Protein AF-A0A7Z9BHK7-F1 (afdb_monomer_lite)

Radius of gyration: 29.18 Å; chains: 1; bounding box: 46×26×93 Å

pLDDT: mean 76.82, std 14.86, range [35.75, 97.19]

Secondary structure (DSSP, 8-state):
-----------SS-HHHHHHHTS-HHHHHHHTS--HHHHHHHHHHHHHHHHT--TTTSPPP----HHHHHHHHHHHHHHHHHHHHHHHHHHHHHHHHHHH--

Sequence (102 aa):
MTNPVSHRQLSGSNVLWQYVQSMEPETIAKLSQPEPEVAQIMENSLMQMLGGLPSEHFDVAITTNREDLGRLLASAMMNGYFLYNAKQRLEFEKSLSHASEA

Structure (mmCIF, N/CA/C/O backbone):
data_AF-A0A7Z9BHK7-F1
#
_entry.id   AF-A0A7Z9BHK7-F1
#
loop_
_atom_site.group_PDB
_atom_site.id
_atom_site.type_symbol
_atom_site.label_atom_id
_atom_site.label_alt_id
_atom_site.label_comp_id
_atom_site.label_asym_id
_atom_site.label_entity_id
_atom_site.label_seq_id
_atom_site.pdbx_PDB_ins_code
_atom_site.Cartn_x
_atom_site.Cartn_y
_atom_site.Cartn_z
_atom_site.occupancy
_atom_site.B_iso_or_equiv
_atom_site.auth_seq_id
_atom_site.auth_comp_id
_atom_site.auth_asym_id
_atom_site.auth_atom_id
_atom_site.pdbx_PDB_model_num
ATOM 1 N N . MET A 1 1 ? -15.094 3.595 -57.701 1.00 38.56 1 MET A N 1
ATOM 2 C CA . MET A 1 1 ? -15.412 2.210 -57.295 1.00 38.56 1 MET A CA 1
ATOM 3 C C . MET A 1 1 ? -15.190 2.119 -55.795 1.00 38.56 1 MET A C 1
ATOM 5 O O . MET A 1 1 ? -14.058 2.184 -55.344 1.00 38.56 1 MET A O 1
ATOM 9 N N . THR A 1 2 ? -16.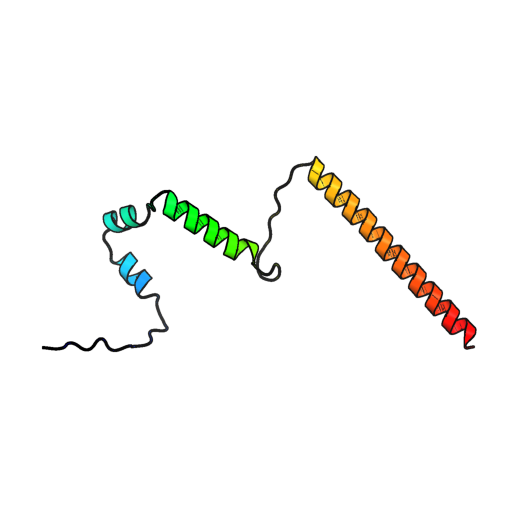279 2.146 -55.033 1.00 44.03 2 THR A N 1
ATOM 10 C CA . THR A 1 2 ? -16.319 2.116 -53.564 1.00 44.03 2 THR A CA 1
ATOM 11 C C . THR A 1 2 ? -16.009 0.713 -53.053 1.00 44.03 2 THR A C 1
ATOM 13 O O . THR A 1 2 ? -16.635 -0.236 -53.518 1.00 44.03 2 THR A O 1
ATOM 16 N N . ASN A 1 3 ? -15.099 0.579 -52.086 1.00 35.75 3 ASN A N 1
ATOM 17 C CA . ASN A 1 3 ? -14.904 -0.673 -51.355 1.00 35.75 3 ASN A CA 1
ATOM 18 C C . ASN A 1 3 ? -15.413 -0.493 -49.909 1.00 35.75 3 ASN A C 1
ATOM 20 O O . ASN A 1 3 ? -14.910 0.396 -49.217 1.00 35.75 3 ASN A O 1
ATOM 24 N N . PRO A 1 4 ? -16.425 -1.254 -49.451 1.00 49.38 4 PRO A N 1
ATOM 25 C CA . PRO A 1 4 ? -17.007 -1.083 -48.127 1.00 49.38 4 PRO A CA 1
ATOM 26 C C . PRO A 1 4 ? -16.185 -1.844 -47.083 1.00 49.38 4 PRO A C 1
ATOM 28 O O . PRO A 1 4 ? -16.099 -3.073 -47.112 1.00 49.38 4 PRO A O 1
ATOM 31 N N . VAL A 1 5 ? -15.605 -1.122 -46.122 1.00 53.81 5 VAL A N 1
ATOM 32 C CA . VAL A 1 5 ? -14.983 -1.747 -44.950 1.00 53.81 5 VAL A CA 1
ATOM 33 C C . VAL A 1 5 ? -16.105 -2.297 -44.071 1.00 53.81 5 VAL A C 1
ATOM 35 O O . VAL A 1 5 ? -16.766 -1.572 -43.332 1.00 53.81 5 VAL A O 1
ATOM 38 N N . SER A 1 6 ? -16.367 -3.595 -44.213 1.00 47.00 6 SER A N 1
ATOM 39 C CA . SER A 1 6 ? -17.281 -4.332 -43.348 1.00 47.00 6 SER A CA 1
ATOM 40 C C . SER A 1 6 ? -16.702 -4.395 -41.937 1.00 47.00 6 SER A C 1
ATOM 42 O O . SER A 1 6 ? -15.689 -5.055 -41.708 1.00 47.00 6 SER A O 1
ATOM 44 N N . HIS A 1 7 ? -17.380 -3.754 -40.986 1.00 49.84 7 HIS A N 1
ATOM 45 C CA . HIS A 1 7 ? -17.241 -4.052 -39.567 1.00 49.84 7 HIS A CA 1
ATOM 46 C C . HIS A 1 7 ? -17.533 -5.539 -39.349 1.00 49.84 7 HIS A C 1
ATOM 48 O O . HIS A 1 7 ? -18.685 -5.969 -39.413 1.00 49.84 7 HIS A O 1
ATOM 54 N N . ARG A 1 8 ? -16.494 -6.343 -39.105 1.00 50.81 8 ARG A N 1
ATOM 55 C CA . ARG A 1 8 ? -16.663 -7.713 -38.628 1.00 50.81 8 ARG A CA 1
ATOM 56 C C . ARG A 1 8 ? -15.907 -7.888 -37.320 1.00 50.81 8 ARG A C 1
ATOM 58 O O . ARG A 1 8 ? -14.684 -7.831 -37.267 1.00 50.81 8 ARG A O 1
ATOM 65 N N . GLN A 1 9 ? -16.703 -8.081 -36.280 1.00 51.16 9 GLN A N 1
ATOM 66 C CA . GLN A 1 9 ? -16.329 -8.566 -34.964 1.00 51.16 9 GLN A CA 1
ATOM 67 C C . GLN A 1 9 ? -15.445 -9.815 -35.109 1.00 51.16 9 GLN A C 1
ATOM 69 O O . GLN A 1 9 ? -15.902 -10.836 -35.619 1.00 51.16 9 GLN A O 1
ATOM 74 N N . LEU A 1 10 ? -14.179 -9.722 -34.697 1.00 46.88 10 LEU A N 1
ATOM 75 C CA . LEU A 1 10 ? -13.254 -10.853 -34.606 1.00 46.88 10 LEU A CA 1
ATOM 76 C C . LEU A 1 10 ? -12.835 -11.026 -33.147 1.00 46.88 10 LEU A C 1
ATOM 78 O O . LEU A 1 10 ? -11.778 -10.579 -32.711 1.00 46.88 10 LEU A O 1
ATOM 82 N N . SER A 1 11 ? -13.692 -11.703 -32.387 1.00 51.06 11 SER A N 1
ATOM 83 C CA . SER A 1 11 ? -13.235 -12.508 -31.259 1.00 51.06 11 SER A CA 1
ATOM 84 C C . SER A 1 11 ? -12.401 -13.663 -31.827 1.00 51.06 11 SER A C 1
ATOM 86 O O . SER A 1 11 ? -12.910 -14.423 -32.648 1.00 51.06 11 SER A O 1
ATOM 88 N N . GLY A 1 12 ? -11.135 -13.799 -31.416 1.00 56.03 12 GLY A N 1
ATOM 89 C CA . GLY A 1 12 ? -10.387 -15.052 -31.609 1.00 56.03 12 GLY A CA 1
ATOM 90 C C . GLY A 1 12 ? -8.869 -14.947 -31.742 1.00 56.03 12 GLY A C 1
ATOM 91 O O . GLY A 1 12 ? -8.161 -15.854 -31.325 1.00 56.03 12 GLY A O 1
ATOM 92 N N . SER A 1 13 ? -8.333 -13.847 -32.257 1.00 53.81 13 SER A N 1
ATOM 93 C CA . SER A 1 13 ? -6.885 -13.645 -32.330 1.00 53.81 13 SER A CA 1
ATOM 94 C C . SER A 1 13 ? -6.614 -12.169 -32.529 1.00 53.81 13 SER A C 1
ATOM 96 O O . SER A 1 13 ? -7.214 -11.558 -33.410 1.00 53.81 13 SER A O 1
ATOM 98 N N . ASN A 1 14 ? -5.751 -11.592 -31.698 1.00 74.88 14 ASN A N 1
ATOM 99 C CA . ASN A 1 14 ? -5.390 -10.184 -31.773 1.00 74.88 14 ASN A CA 1
ATOM 100 C C . ASN A 1 14 ? -4.824 -9.890 -33.182 1.00 74.88 14 ASN A C 1
ATOM 102 O O . ASN A 1 14 ? -3.691 -10.239 -33.494 1.00 74.88 14 ASN A O 1
ATOM 106 N N . VAL A 1 15 ? -5.652 -9.326 -34.066 1.00 80.88 15 VAL A N 1
ATOM 107 C CA . VAL A 1 15 ? -5.320 -9.080 -35.483 1.00 80.88 15 VAL A CA 1
ATOM 108 C C . VAL A 1 15 ? -4.124 -8.136 -35.598 1.00 80.88 15 VAL A C 1
ATOM 110 O O . VAL A 1 15 ? -3.301 -8.284 -36.496 1.00 80.88 15 VAL A O 1
ATOM 113 N N . LEU A 1 16 ? -3.980 -7.216 -34.638 1.00 75.19 16 LEU A N 1
ATOM 114 C CA . LEU A 1 16 ? -2.805 -6.356 -34.531 1.00 75.19 16 LEU A CA 1
ATOM 115 C C . LEU A 1 16 ? -1.557 -7.169 -34.189 1.00 75.19 16 LEU A C 1
ATOM 117 O O . LEU A 1 16 ? -0.511 -6.938 -34.778 1.00 75.19 16 LEU A O 1
ATOM 121 N N . TRP A 1 17 ? -1.663 -8.157 -33.302 1.00 76.81 17 TRP A N 1
ATOM 122 C CA . TRP A 1 17 ? -0.552 -9.052 -32.982 1.00 76.81 17 TRP A CA 1
ATOM 123 C C . TRP A 1 17 ? -0.102 -9.875 -34.195 1.00 76.81 17 TRP A C 1
ATOM 125 O O . TRP A 1 17 ? 1.091 -9.954 -34.465 1.00 76.81 17 TRP A O 1
ATOM 135 N N . GLN A 1 18 ? -1.039 -10.415 -34.978 1.00 80.75 18 GLN A N 1
ATOM 136 C CA . GLN A 1 18 ? -0.712 -11.115 -36.229 1.00 80.75 18 GLN A CA 1
ATOM 137 C C . GLN A 1 18 ? -0.066 -10.181 -37.257 1.00 80.75 18 GLN A C 1
ATOM 139 O O . GLN A 1 18 ? 0.892 -10.562 -37.925 1.00 80.75 18 GLN A O 1
ATOM 144 N N . TYR A 1 19 ? -0.555 -8.944 -37.354 1.00 81.50 19 TYR A N 1
ATOM 145 C CA . TYR A 1 19 ? 0.025 -7.927 -38.222 1.00 81.50 19 TYR A CA 1
ATOM 146 C C . TYR A 1 19 ? 1.457 -7.574 -37.800 1.00 81.50 19 TYR A C 1
ATOM 148 O O . TYR A 1 19 ? 2.354 -7.608 -38.636 1.00 81.50 19 TYR A O 1
ATOM 156 N N . VAL A 1 20 ? 1.700 -7.342 -36.506 1.00 79.81 20 VAL A N 1
ATOM 157 C CA . VAL A 1 20 ? 3.041 -7.086 -35.954 1.00 79.81 20 VAL A CA 1
ATOM 158 C C . VAL A 1 20 ? 3.977 -8.272 -36.200 1.00 79.81 20 VAL A C 1
ATOM 160 O O . VAL A 1 20 ? 5.107 -8.066 -36.625 1.00 79.81 20 VAL A O 1
ATOM 163 N N . GLN A 1 21 ? 3.512 -9.511 -36.016 1.00 79.06 21 GLN A N 1
ATOM 164 C CA . GLN A 1 21 ? 4.299 -10.717 -36.307 1.00 79.06 21 GLN A CA 1
ATOM 165 C C . GLN A 1 21 ? 4.621 -10.898 -37.798 1.00 79.06 21 GLN A C 1
ATOM 167 O O . GLN A 1 21 ? 5.616 -11.536 -38.128 1.00 79.06 21 GLN A O 1
ATOM 172 N N . SER A 1 22 ? 3.791 -10.358 -38.696 1.00 83.12 22 SER A N 1
ATOM 173 C CA . SER A 1 22 ? 4.021 -10.404 -40.146 1.00 83.12 22 SER A CA 1
ATOM 174 C C . SER A 1 22 ? 4.987 -9.328 -40.660 1.00 83.12 22 SER A C 1
ATOM 176 O O . SER A 1 22 ? 5.347 -9.353 -41.836 1.00 83.12 22 SER A O 1
ATOM 178 N N . MET A 1 23 ? 5.400 -8.382 -39.808 1.00 85.00 23 MET A N 1
ATOM 179 C CA . MET A 1 23 ? 6.345 -7.327 -40.177 1.00 85.00 23 MET A CA 1
ATOM 180 C C . MET A 1 23 ? 7.780 -7.842 -40.241 1.00 85.00 23 MET A C 1
ATOM 182 O O . MET A 1 23 ? 8.169 -8.777 -39.542 1.00 85.00 23 MET A O 1
ATOM 186 N N . GLU A 1 24 ? 8.604 -7.167 -41.038 1.00 85.12 24 GLU A N 1
ATOM 187 C CA . GLU A 1 24 ? 10.032 -7.457 -41.065 1.00 85.12 24 GLU A CA 1
ATOM 188 C C . GLU A 1 24 ? 10.693 -7.136 -39.709 1.00 85.12 24 GLU A C 1
ATOM 190 O O . GLU A 1 24 ? 10.366 -6.110 -39.094 1.00 85.12 24 GLU A O 1
ATOM 195 N N . PRO A 1 25 ? 11.670 -7.948 -39.252 1.00 77.62 25 PRO A N 1
ATOM 196 C CA . PRO A 1 25 ? 12.335 -7.765 -37.959 1.00 77.62 25 PRO A CA 1
ATOM 197 C C . PRO A 1 25 ? 12.924 -6.365 -37.747 1.00 77.62 25 PRO A C 1
ATOM 199 O O . PRO A 1 25 ? 12.919 -5.856 -36.629 1.00 77.62 25 PRO A O 1
ATOM 202 N N . GLU A 1 26 ? 13.393 -5.712 -38.814 1.00 77.69 26 GLU A N 1
ATOM 203 C CA . GLU A 1 26 ? 13.940 -4.352 -38.752 1.00 77.69 26 GLU A CA 1
ATOM 204 C C . GLU A 1 26 ? 12.859 -3.298 -38.456 1.00 77.69 26 GLU A C 1
ATOM 206 O O . GLU A 1 26 ? 13.100 -2.327 -37.738 1.00 77.69 26 GLU A O 1
ATOM 211 N N . THR A 1 27 ? 11.640 -3.509 -38.957 1.00 76.31 27 THR A N 1
ATOM 212 C CA . THR A 1 27 ? 10.493 -2.631 -38.688 1.00 76.31 27 THR A CA 1
ATOM 213 C C . THR A 1 27 ? 9.997 -2.829 -37.258 1.00 76.31 27 THR A C 1
ATOM 215 O O . THR A 1 27 ? 9.720 -1.851 -36.568 1.00 76.31 27 THR A O 1
ATOM 218 N N . ILE A 1 28 ? 9.982 -4.072 -36.767 1.00 75.19 28 ILE A N 1
ATOM 219 C CA . ILE A 1 28 ? 9.669 -4.381 -35.365 1.00 75.19 28 ILE A CA 1
ATOM 220 C C . ILE A 1 28 ? 10.698 -3.736 -34.432 1.00 75.19 28 ILE A C 1
ATOM 222 O O . ILE A 1 28 ? 10.311 -3.115 -33.446 1.00 75.19 28 ILE A O 1
ATOM 226 N N . ALA A 1 29 ? 11.993 -3.828 -34.748 1.00 74.00 29 ALA A N 1
ATOM 227 C CA . ALA A 1 29 ? 13.054 -3.230 -33.939 1.00 74.00 29 ALA A CA 1
ATOM 228 C C . ALA A 1 29 ? 12.921 -1.701 -33.840 1.00 74.00 29 ALA A C 1
ATOM 230 O O . ALA A 1 29 ? 13.078 -1.153 -32.753 1.00 74.00 29 ALA A O 1
ATOM 231 N N . LYS A 1 30 ? 12.568 -1.022 -34.941 1.00 73.19 30 LYS A N 1
ATOM 232 C CA . LYS A 1 30 ? 12.313 0.430 -34.955 1.00 73.19 30 LYS A CA 1
ATOM 233 C C . LYS A 1 30 ? 11.044 0.805 -34.184 1.00 73.19 30 LYS A C 1
ATOM 235 O O . LYS A 1 30 ? 11.061 1.765 -33.428 1.00 73.19 30 LYS A O 1
ATOM 240 N N . LEU A 1 31 ? 9.967 0.030 -34.324 1.00 71.00 31 LEU A N 1
ATOM 241 C CA . LEU A 1 31 ? 8.717 0.243 -33.579 1.00 71.00 31 LEU A CA 1
ATOM 242 C C . LEU A 1 31 ? 8.849 -0.072 -32.079 1.00 71.00 31 LEU A C 1
ATOM 244 O O . LEU A 1 31 ? 8.120 0.492 -31.270 1.00 71.00 31 LEU A O 1
ATOM 248 N N . SER A 1 32 ? 9.780 -0.952 -31.701 1.00 68.75 32 SER A N 1
ATOM 249 C CA . SER A 1 32 ? 10.055 -1.327 -30.304 1.00 68.75 32 SER A CA 1
ATOM 250 C C . SER A 1 32 ? 10.971 -0.337 -29.579 1.00 68.75 32 SER A C 1
ATOM 252 O O . SER A 1 32 ? 11.285 -0.548 -28.409 1.00 68.75 32 SER A O 1
ATOM 254 N N . GLN A 1 33 ? 11.410 0.729 -30.255 1.00 75.25 33 GLN A N 1
ATOM 255 C CA . GLN A 1 33 ? 12.178 1.815 -29.655 1.00 75.25 33 GLN A CA 1
ATOM 256 C C . GLN A 1 33 ? 11.305 3.068 -29.558 1.00 75.25 33 GLN A C 1
ATOM 258 O O . GLN A 1 33 ? 11.342 3.914 -30.452 1.00 75.25 33 GLN A O 1
ATOM 263 N N . PRO A 1 34 ? 10.481 3.189 -28.500 1.00 71.25 34 PRO A N 1
ATOM 264 C CA . PRO A 1 34 ? 9.706 4.399 -28.282 1.00 71.25 34 PRO A CA 1
ATOM 265 C C . PRO A 1 34 ? 10.641 5.588 -28.048 1.00 71.25 34 PRO A C 1
ATOM 267 O O . PRO A 1 34 ? 11.690 5.455 -27.411 1.00 71.25 34 PRO A O 1
ATOM 270 N N . GLU A 1 35 ? 10.244 6.767 -28.525 1.00 83.62 35 GLU A N 1
ATOM 271 C CA . GLU A 1 35 ? 10.919 8.003 -28.135 1.00 83.62 35 GLU A CA 1
ATOM 272 C C . GLU A 1 35 ? 10.849 8.183 -26.604 1.00 83.62 35 GLU A C 1
ATOM 274 O O . GLU A 1 35 ? 9.859 7.769 -25.988 1.00 83.62 35 GLU A O 1
ATOM 279 N N . PRO A 1 36 ? 11.857 8.809 -25.966 1.00 79.25 36 PRO A N 1
ATOM 280 C CA . PRO A 1 36 ? 11.936 8.910 -24.505 1.00 79.25 36 PRO A CA 1
ATOM 281 C C . PRO A 1 36 ? 10.682 9.502 -23.845 1.00 79.25 36 PRO A C 1
ATOM 283 O O . PRO A 1 36 ? 10.266 9.052 -22.780 1.00 79.25 36 PRO A O 1
ATOM 286 N N . GLU A 1 37 ? 10.042 10.476 -24.496 1.00 81.56 37 GLU A N 1
ATOM 287 C CA . GLU A 1 37 ? 8.798 11.091 -24.023 1.00 81.56 37 GLU A CA 1
ATOM 288 C C . GLU A 1 37 ? 7.628 10.093 -24.019 1.00 81.56 37 GLU A C 1
ATOM 290 O O . GLU A 1 37 ? 6.884 9.996 -23.043 1.00 81.56 37 GLU A O 1
ATOM 295 N N . VAL A 1 38 ? 7.508 9.280 -25.073 1.00 82.12 38 VAL A N 1
ATOM 296 C CA . VAL A 1 38 ? 6.479 8.237 -25.185 1.00 82.12 38 VAL A CA 1
ATOM 297 C C . VAL A 1 38 ? 6.724 7.123 -24.167 1.00 82.12 38 VAL A C 1
ATOM 299 O O . VAL A 1 38 ? 5.775 6.647 -23.545 1.00 82.12 38 VAL A O 1
ATOM 302 N N . ALA A 1 39 ? 7.984 6.736 -23.944 1.00 78.62 39 ALA A N 1
ATOM 303 C CA . ALA A 1 39 ? 8.351 5.759 -22.920 1.00 78.62 39 ALA A CA 1
ATOM 304 C C . ALA A 1 39 ? 7.937 6.230 -21.517 1.00 78.62 39 ALA A C 1
ATOM 306 O O . ALA A 1 39 ? 7.307 5.473 -20.779 1.00 78.62 39 ALA A O 1
ATOM 307 N N . GLN A 1 40 ? 8.189 7.502 -21.185 1.00 78.25 40 GLN A N 1
ATOM 308 C CA . GLN A 1 40 ? 7.800 8.073 -19.896 1.00 78.25 40 GLN A CA 1
ATOM 309 C C . GLN A 1 40 ? 6.277 8.123 -19.714 1.00 78.25 40 GLN A C 1
ATOM 311 O O . GLN A 1 40 ? 5.769 7.844 -18.627 1.00 78.25 40 GLN A O 1
ATOM 316 N N . ILE A 1 41 ? 5.531 8.454 -20.773 1.00 84.12 41 ILE A N 1
ATOM 317 C CA . ILE A 1 41 ? 4.062 8.431 -20.759 1.00 84.12 41 ILE A CA 1
ATOM 318 C C . ILE A 1 41 ? 3.547 7.002 -20.552 1.00 84.12 41 ILE A C 1
ATOM 320 O O . ILE A 1 41 ? 2.616 6.804 -19.770 1.00 84.12 41 ILE A O 1
ATOM 324 N N . MET A 1 42 ? 4.156 6.004 -21.198 1.00 79.81 42 MET A N 1
ATOM 325 C CA . MET A 1 42 ? 3.799 4.600 -20.990 1.00 79.81 42 MET A CA 1
ATOM 326 C C . MET A 1 42 ? 4.114 4.131 -19.570 1.00 79.81 42 MET A C 1
ATOM 328 O O . MET A 1 42 ? 3.255 3.510 -18.954 1.00 79.81 42 MET A O 1
ATOM 332 N N . GLU A 1 43 ? 5.274 4.474 -19.007 1.00 77.06 43 GLU A N 1
ATOM 333 C CA . GLU A 1 43 ? 5.585 4.196 -17.598 1.00 77.06 43 GLU A CA 1
ATOM 334 C C . GLU A 1 43 ? 4.563 4.833 -16.658 1.00 77.06 43 GLU A C 1
ATOM 336 O O . GLU A 1 43 ? 4.055 4.168 -15.761 1.00 77.06 43 GLU A O 1
ATOM 341 N N . ASN A 1 44 ? 4.197 6.096 -16.889 1.00 78.19 44 ASN A N 1
ATOM 342 C CA . ASN A 1 44 ? 3.184 6.794 -16.098 1.00 78.19 44 ASN A CA 1
ATOM 343 C C . ASN A 1 44 ? 1.796 6.160 -16.244 1.00 78.19 44 ASN A C 1
ATOM 345 O O . ASN A 1 44 ? 1.042 6.101 -15.273 1.00 78.19 44 ASN A O 1
ATOM 349 N N . SER A 1 45 ? 1.436 5.694 -17.440 1.00 78.44 45 SER A N 1
ATOM 350 C CA . SER A 1 45 ? 0.177 4.988 -17.689 1.00 78.44 45 SER A CA 1
ATOM 351 C C . SER A 1 45 ? 0.166 3.626 -16.998 1.00 78.44 45 SER A C 1
ATOM 353 O O . SER A 1 45 ? -0.811 3.297 -16.330 1.00 78.44 45 SER A O 1
ATOM 355 N N . LEU A 1 46 ? 1.271 2.880 -17.066 1.00 74.50 46 LEU A N 1
ATOM 356 C CA . LEU A 1 46 ? 1.446 1.619 -16.355 1.00 74.50 46 LEU A CA 1
ATOM 357 C C . LEU A 1 46 ? 1.416 1.838 -14.846 1.00 74.50 46 LEU A C 1
ATOM 359 O O . LEU A 1 46 ? 0.687 1.135 -14.171 1.00 74.50 46 LEU A O 1
ATOM 363 N N . MET A 1 47 ? 2.108 2.837 -14.300 1.00 69.69 47 MET A N 1
ATOM 364 C CA . MET A 1 47 ? 2.047 3.166 -12.873 1.00 69.69 47 MET A CA 1
ATOM 365 C C . MET A 1 47 ? 0.642 3.572 -12.424 1.00 69.69 47 MET A C 1
ATOM 367 O O . MET A 1 47 ? 0.240 3.206 -11.329 1.00 69.69 47 MET A O 1
ATOM 371 N N . GLN A 1 48 ? -0.131 4.280 -13.251 1.00 69.75 48 GLN A N 1
ATOM 372 C CA . GLN A 1 48 ? -1.536 4.586 -12.951 1.00 69.75 48 GLN A CA 1
ATOM 373 C C . GLN A 1 48 ? -2.416 3.333 -12.981 1.00 69.75 48 GLN A C 1
ATOM 375 O O . GLN A 1 48 ? -3.261 3.160 -12.106 1.00 69.75 48 GLN A O 1
ATOM 380 N N . MET A 1 49 ? -2.199 2.439 -13.949 1.00 71.62 49 MET A N 1
ATOM 381 C CA . MET A 1 49 ? -2.892 1.151 -14.006 1.00 71.62 49 MET A CA 1
ATOM 382 C C . MET A 1 49 ? -2.506 0.255 -12.823 1.00 71.62 49 MET A C 1
ATOM 384 O O . MET A 1 49 ? -3.389 -0.339 -12.218 1.00 71.62 49 MET A O 1
ATOM 388 N N . LEU A 1 50 ? -1.216 0.196 -12.474 1.00 66.25 50 LEU A N 1
ATOM 389 C CA . LEU A 1 50 ? -0.635 -0.631 -11.412 1.00 66.25 50 LEU A CA 1
ATOM 390 C C . LEU A 1 50 ? -0.927 -0.078 -10.005 1.00 66.25 50 LEU A C 1
ATOM 392 O O . LEU A 1 50 ? -1.171 -0.839 -9.076 1.00 66.25 50 LEU A O 1
ATOM 396 N N . GLY A 1 51 ? -0.944 1.244 -9.848 1.00 64.12 51 GLY A N 1
ATOM 397 C 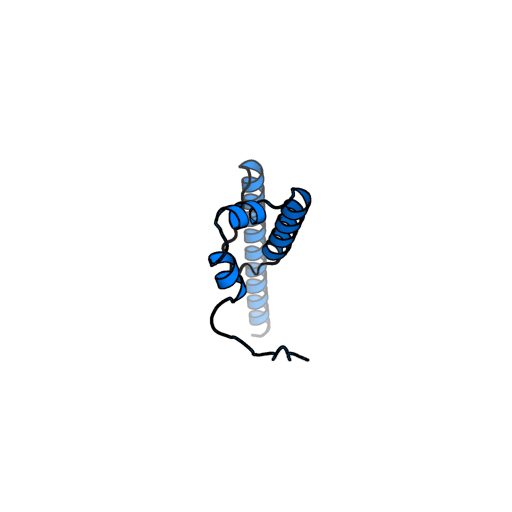CA . GLY A 1 51 ? -1.240 1.950 -8.598 1.00 64.12 51 GLY A CA 1
ATOM 398 C C . GLY A 1 51 ? -2.729 1.991 -8.244 1.00 64.12 51 GLY A C 1
ATOM 399 O O . GLY A 1 51 ? -3.078 2.380 -7.132 1.00 64.12 51 GLY A O 1
ATOM 400 N N . GLY A 1 52 ? -3.597 1.577 -9.172 1.00 63.81 52 GLY A N 1
ATOM 401 C CA . GLY A 1 52 ? -5.028 1.357 -8.958 1.00 63.81 52 GLY A CA 1
ATOM 402 C C . GLY A 1 52 ? -5.434 -0.119 -8.956 1.00 63.81 52 GLY A C 1
ATOM 403 O O . GLY A 1 52 ? -6.630 -0.407 -9.003 1.00 63.81 52 GLY A O 1
ATOM 404 N N . LEU A 1 53 ? -4.480 -1.059 -8.947 1.00 61.97 53 LEU A N 1
ATOM 405 C CA . LEU A 1 53 ? -4.825 -2.478 -8.970 1.00 61.97 53 LEU A CA 1
ATOM 406 C C . LEU A 1 53 ? -5.484 -2.898 -7.654 1.00 61.97 53 LEU A C 1
ATOM 408 O O . LEU A 1 53 ? -4.944 -2.616 -6.581 1.00 61.97 53 LEU A O 1
ATOM 412 N N . PRO A 1 54 ? -6.617 -3.621 -7.710 1.00 62.19 54 PRO A N 1
ATOM 413 C CA . PRO A 1 54 ? -7.169 -4.271 -6.534 1.00 62.19 54 PRO A CA 1
ATOM 414 C C . PRO A 1 54 ? -6.122 -5.233 -5.970 1.00 62.19 54 PRO A C 1
ATOM 416 O O . PRO A 1 54 ? -5.703 -6.169 -6.655 1.00 62.19 54 PRO A O 1
ATOM 419 N N . SER A 1 55 ? -5.725 -5.038 -4.712 1.00 65.00 55 SER A N 1
ATOM 420 C CA . SER A 1 55 ? -4.755 -5.904 -4.024 1.00 65.00 55 SER A CA 1
ATOM 421 C C . SER A 1 55 ? -5.212 -7.365 -3.911 1.00 65.00 55 SER A C 1
ATOM 423 O O . SER A 1 55 ? -4.428 -8.228 -3.542 1.00 65.00 55 SER A O 1
ATOM 425 N N . GLU A 1 56 ? -6.480 -7.655 -4.212 1.00 66.62 56 GLU A N 1
ATOM 426 C CA . GLU A 1 56 ? -7.055 -9.004 -4.226 1.00 66.62 56 GLU A CA 1
ATOM 427 C C . GLU A 1 56 ? -6.655 -9.832 -5.461 1.00 66.62 56 GLU A C 1
ATOM 429 O O . GLU A 1 56 ? -6.776 -11.056 -5.439 1.00 66.62 56 GLU A O 1
ATOM 434 N N . HIS A 1 57 ? -6.185 -9.198 -6.542 1.00 64.94 57 HIS A N 1
ATOM 435 C CA . HIS A 1 57 ? -5.884 -9.876 -7.813 1.00 64.94 57 HIS A CA 1
ATOM 436 C C . HIS A 1 57 ? -4.413 -9.799 -8.235 1.00 64.94 57 HIS A C 1
ATOM 438 O O . HIS A 1 57 ? -4.052 -10.360 -9.270 1.00 64.94 57 HIS A O 1
ATOM 444 N N . PHE A 1 58 ? -3.573 -9.113 -7.458 1.00 70.00 58 PHE A N 1
ATOM 445 C CA . PHE A 1 58 ? -2.174 -8.870 -7.794 1.00 70.00 58 PHE A CA 1
ATOM 446 C C . PHE A 1 58 ? -1.284 -8.980 -6.562 1.00 70.00 58 PHE A C 1
ATOM 448 O O . PHE A 1 58 ? -1.597 -8.428 -5.507 1.00 70.00 58 PHE A O 1
ATOM 455 N N . ASP A 1 59 ? -0.142 -9.646 -6.723 1.00 70.69 59 ASP A N 1
ATOM 456 C CA . ASP A 1 59 ? 0.894 -9.685 -5.697 1.00 70.69 59 ASP A CA 1
ATOM 457 C C . ASP A 1 59 ? 1.528 -8.293 -5.549 1.00 70.69 59 ASP A C 1
ATOM 459 O O . ASP A 1 59 ? 2.097 -7.743 -6.495 1.00 70.69 59 ASP A O 1
ATOM 463 N N . VAL A 1 60 ? 1.436 -7.713 -4.350 1.00 73.19 60 VAL A N 1
ATOM 464 C CA . VAL A 1 60 ? 2.037 -6.412 -4.027 1.00 73.19 60 VAL A CA 1
ATOM 465 C C . VAL A 1 60 ? 3.398 -6.635 -3.371 1.00 73.19 60 VAL A C 1
ATOM 467 O O . VAL A 1 60 ? 3.487 -7.183 -2.273 1.00 73.19 60 VAL A O 1
ATOM 470 N N . ALA A 1 61 ? 4.468 -6.168 -4.016 1.00 79.94 61 ALA A N 1
ATOM 471 C CA . ALA A 1 61 ? 5.806 -6.139 -3.433 1.00 79.94 61 ALA A CA 1
ATOM 472 C C . ALA A 1 61 ? 6.114 -4.742 -2.872 1.00 79.94 61 ALA A C 1
ATOM 474 O O . ALA A 1 61 ? 6.017 -3.745 -3.585 1.00 79.94 61 ALA A O 1
ATOM 475 N N . ILE A 1 62 ? 6.512 -4.667 -1.598 1.00 80.12 62 ILE A N 1
ATOM 476 C CA . ILE A 1 62 ? 6.929 -3.419 -0.945 1.00 80.12 62 ILE A CA 1
ATOM 477 C C . ILE A 1 62 ? 8.442 -3.465 -0.724 1.00 80.12 62 ILE A C 1
ATOM 479 O O . ILE A 1 62 ? 8.937 -4.301 0.032 1.00 80.12 62 ILE A O 1
ATOM 483 N N . THR A 1 63 ? 9.172 -2.538 -1.342 1.00 88.50 63 THR A N 1
ATOM 484 C CA . THR A 1 63 ? 10.614 -2.355 -1.117 1.00 88.50 63 THR A CA 1
ATOM 485 C C . THR A 1 63 ? 10.827 -1.208 -0.139 1.00 88.50 63 THR A C 1
ATOM 487 O O . THR A 1 63 ? 10.362 -0.096 -0.372 1.00 88.50 63 THR A O 1
ATOM 490 N N . THR A 1 64 ? 11.534 -1.460 0.961 1.00 90.38 64 THR A N 1
ATOM 491 C CA . THR A 1 64 ? 11.817 -0.447 1.987 1.00 90.38 64 THR A CA 1
ATOM 492 C C . THR A 1 64 ? 13.148 -0.724 2.690 1.00 90.38 64 THR A C 1
ATOM 494 O O . THR A 1 64 ? 13.719 -1.808 2.553 1.00 90.38 64 THR A O 1
ATOM 497 N N . ASN A 1 65 ? 13.663 0.254 3.435 1.00 96.12 65 ASN A N 1
ATOM 498 C CA . ASN A 1 65 ? 14.877 0.098 4.233 1.00 96.12 65 ASN A CA 1
ATOM 499 C C . ASN A 1 65 ? 14.569 -0.462 5.638 1.00 96.12 65 ASN A C 1
ATOM 501 O O . ASN A 1 65 ? 13.419 -0.561 6.068 1.00 96.12 65 ASN A O 1
ATOM 505 N N . ARG A 1 66 ? 15.624 -0.836 6.375 1.00 95.75 66 ARG A N 1
ATOM 506 C CA . ARG A 1 66 ? 15.500 -1.428 7.719 1.00 95.75 66 ARG A CA 1
ATOM 507 C C . ARG A 1 66 ? 14.819 -0.492 8.724 1.00 95.75 66 ARG A C 1
ATOM 509 O O . ARG A 1 66 ? 14.081 -0.980 9.576 1.00 95.75 66 ARG A O 1
ATOM 516 N N . GLU A 1 67 ? 15.096 0.809 8.668 1.00 97.19 67 GLU A N 1
ATOM 517 C CA . GLU A 1 67 ? 14.548 1.774 9.626 1.00 97.19 67 GLU A CA 1
ATOM 518 C C . GLU A 1 67 ? 13.039 1.940 9.432 1.00 97.19 67 GLU A C 1
ATOM 520 O O . GLU A 1 67 ? 12.269 1.779 10.382 1.00 97.19 67 GLU A O 1
ATOM 525 N N . ASP A 1 68 ? 12.617 2.187 8.196 1.00 94.88 68 ASP A N 1
ATOM 526 C CA . ASP A 1 68 ? 11.214 2.391 7.848 1.00 94.88 68 ASP A CA 1
ATOM 527 C C . ASP A 1 68 ? 10.391 1.120 8.076 1.00 94.88 68 ASP A C 1
ATOM 529 O O . ASP A 1 68 ? 9.293 1.184 8.634 1.00 94.88 68 ASP A O 1
ATOM 533 N N . LEU A 1 69 ? 10.951 -0.056 7.759 1.00 95.62 69 LEU A N 1
ATOM 534 C CA . LEU A 1 69 ? 10.331 -1.337 8.101 1.00 95.62 69 LEU A CA 1
ATOM 535 C C . LEU A 1 69 ? 10.148 -1.493 9.616 1.00 95.62 69 LEU A C 1
ATOM 537 O O . LEU A 1 69 ? 9.087 -1.915 10.074 1.00 95.62 69 LEU A O 1
ATOM 541 N N . GLY A 1 70 ? 11.162 -1.131 10.406 1.00 95.69 70 GLY A N 1
ATOM 542 C CA . GLY A 1 70 ? 11.093 -1.188 11.865 1.00 95.69 70 GLY A CA 1
ATOM 543 C C . GLY A 1 70 ? 9.986 -0.296 12.434 1.00 95.69 70 GLY A C 1
ATOM 544 O O . GLY A 1 70 ? 9.210 -0.737 13.284 1.00 95.69 70 GLY A O 1
ATOM 545 N N . ARG A 1 71 ? 9.859 0.937 11.926 1.00 95.12 71 ARG A N 1
ATOM 546 C CA . ARG A 1 71 ? 8.790 1.876 12.313 1.00 95.12 71 ARG A CA 1
ATOM 547 C C . ARG A 1 71 ? 7.403 1.356 11.939 1.00 95.12 71 ARG A C 1
ATOM 549 O O . ARG A 1 71 ? 6.476 1.465 12.747 1.00 95.12 71 ARG A O 1
ATOM 556 N N . LEU A 1 72 ? 7.265 0.768 10.750 1.00 94.38 72 LEU A N 1
ATOM 557 C CA . LEU A 1 72 ? 6.011 0.173 10.291 1.00 94.38 72 LEU A CA 1
ATOM 558 C C . LEU A 1 72 ? 5.575 -0.975 11.211 1.00 94.38 72 LEU A C 1
ATOM 560 O O . LEU A 1 72 ? 4.436 -0.990 11.677 1.00 94.38 72 LEU A O 1
ATOM 564 N N . LEU A 1 73 ? 6.492 -1.889 11.541 1.00 94.25 73 LEU A N 1
ATOM 565 C CA . LEU A 1 73 ? 6.219 -3.015 12.439 1.00 94.25 73 LEU A CA 1
ATOM 566 C C . LEU A 1 73 ? 5.856 -2.551 13.854 1.00 94.25 73 LEU A C 1
ATOM 568 O O . LEU A 1 73 ? 4.885 -3.042 14.427 1.00 94.25 73 LEU A O 1
ATOM 572 N N . ALA A 1 74 ? 6.583 -1.578 14.410 1.00 94.62 74 ALA A N 1
ATOM 573 C CA . ALA A 1 74 ? 6.270 -1.014 15.723 1.00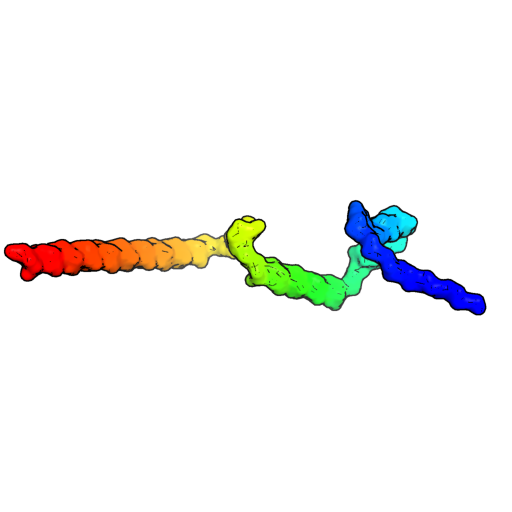 94.62 74 ALA A CA 1
ATOM 574 C C . ALA A 1 74 ? 4.861 -0.399 15.766 1.00 94.62 74 ALA A C 1
ATOM 576 O O . ALA A 1 74 ? 4.101 -0.637 16.707 1.00 94.62 74 ALA A O 1
ATOM 577 N N . SER A 1 75 ? 4.491 0.340 14.718 1.00 92.94 75 SER A N 1
ATOM 578 C CA . SER A 1 75 ? 3.164 0.951 14.587 1.00 92.94 75 SER A CA 1
ATOM 579 C C . SER A 1 75 ? 2.064 -0.106 14.459 1.00 92.94 75 SER A C 1
ATOM 581 O O . SER A 1 75 ? 1.040 -0.021 15.135 1.00 92.94 75 SER A O 1
ATOM 583 N N . ALA A 1 76 ? 2.293 -1.149 13.656 1.00 91.81 76 ALA A N 1
ATOM 584 C CA . ALA A 1 76 ? 1.361 -2.263 13.509 1.00 91.81 76 ALA A CA 1
ATOM 585 C C . ALA A 1 76 ? 1.140 -3.013 14.834 1.00 91.81 76 ALA A C 1
ATOM 587 O O . ALA A 1 76 ? 0.000 -3.322 15.182 1.00 91.81 76 ALA A O 1
ATOM 588 N N . MET A 1 77 ? 2.203 -3.250 15.612 1.00 91.75 77 MET A N 1
ATOM 589 C CA . MET A 1 77 ? 2.102 -3.884 16.932 1.00 91.75 77 MET A CA 1
ATOM 590 C C . MET A 1 77 ? 1.294 -3.038 17.922 1.00 91.75 77 MET A C 1
ATOM 592 O O . MET A 1 77 ? 0.429 -3.573 18.619 1.00 91.75 77 MET A O 1
ATOM 596 N N . MET A 1 78 ? 1.525 -1.721 17.962 1.00 90.50 78 MET A N 1
ATOM 597 C CA . MET A 1 78 ? 0.744 -0.809 18.807 1.00 90.50 78 MET A CA 1
ATOM 598 C C . MET A 1 78 ? -0.741 -0.814 18.427 1.00 90.50 78 MET A C 1
ATOM 600 O O . MET A 1 78 ? -1.599 -0.942 19.303 1.00 90.50 78 MET A O 1
ATOM 604 N N . ASN A 1 79 ? -1.046 -0.761 17.128 1.00 88.38 79 ASN A N 1
ATOM 605 C CA . ASN A 1 79 ? -2.422 -0.829 16.636 1.00 88.38 79 ASN A CA 1
ATOM 606 C C . ASN A 1 79 ? -3.086 -2.172 16.983 1.00 88.38 79 ASN A C 1
ATOM 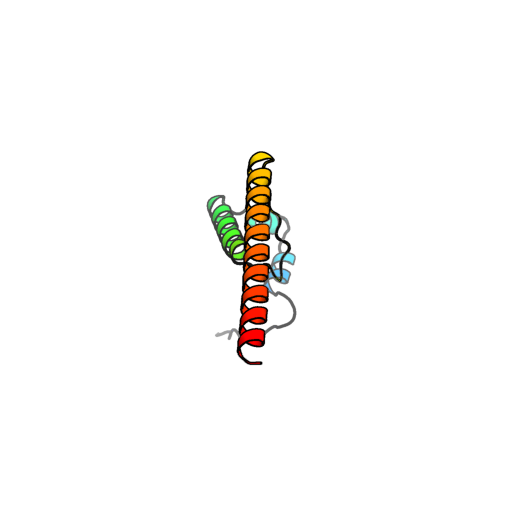608 O O . ASN A 1 79 ? -4.245 -2.199 17.401 1.00 88.38 79 ASN A O 1
ATOM 612 N N . GLY A 1 80 ? -2.347 -3.281 16.877 1.00 87.44 80 GLY A N 1
ATOM 613 C CA . GLY A 1 80 ? -2.824 -4.605 17.278 1.00 87.44 80 GLY A CA 1
ATOM 614 C C . GLY A 1 80 ? -3.186 -4.677 18.765 1.00 87.44 80 GLY A C 1
ATOM 615 O O . GLY A 1 80 ? -4.261 -5.165 19.118 1.00 87.44 80 GLY A O 1
ATOM 616 N N . TYR A 1 81 ? -2.337 -4.130 19.642 1.00 88.88 81 TYR A N 1
ATOM 617 C CA . TYR A 1 81 ? -2.612 -4.080 21.081 1.00 88.88 81 TYR A CA 1
ATOM 618 C C . TYR A 1 81 ? -3.828 -3.200 21.403 1.00 88.88 81 TYR A C 1
ATOM 620 O O . TYR A 1 81 ? -4.657 -3.561 22.238 1.00 88.88 81 TYR A O 1
ATOM 628 N N . PHE A 1 82 ? -3.988 -2.067 20.716 1.00 87.00 82 PHE A N 1
ATOM 629 C CA . PHE A 1 82 ? -5.154 -1.199 20.884 1.00 87.00 82 PHE A CA 1
ATOM 630 C C . PHE A 1 82 ? -6.468 -1.921 20.544 1.00 87.00 82 PHE A C 1
ATOM 632 O O . PHE A 1 82 ? -7.405 -1.904 21.343 1.00 87.00 82 PHE A O 1
ATOM 639 N N . LEU A 1 83 ? -6.514 -2.620 19.405 1.00 87.38 83 LEU A N 1
ATOM 640 C CA . LEU A 1 83 ? -7.673 -3.417 18.988 1.00 87.38 83 LEU A CA 1
ATOM 641 C C . LEU A 1 83 ? -8.003 -4.527 19.994 1.00 87.38 83 LEU A C 1
ATOM 643 O O . LEU A 1 83 ? -9.173 -4.743 20.314 1.00 87.38 83 LEU A O 1
ATOM 647 N N . TYR A 1 84 ? -6.983 -5.200 20.533 1.00 88.25 84 TYR A N 1
ATOM 648 C CA . TYR A 1 84 ? -7.176 -6.227 21.556 1.00 88.25 84 TYR A CA 1
ATOM 649 C C . TYR A 1 84 ? -7.803 -5.656 22.834 1.00 88.25 84 TYR A C 1
ATOM 651 O O . TYR A 1 84 ? -8.784 -6.203 23.337 1.00 88.25 84 TYR A O 1
ATOM 659 N N . ASN A 1 85 ? -7.298 -4.523 23.330 1.00 87.88 85 ASN A N 1
ATOM 660 C CA . ASN A 1 85 ? -7.869 -3.871 24.510 1.00 87.88 85 ASN A CA 1
ATOM 661 C C . ASN A 1 85 ? -9.299 -3.379 24.270 1.00 87.88 85 ASN A C 1
ATOM 663 O O . ASN A 1 85 ? -10.151 -3.526 25.145 1.00 87.88 85 ASN A O 1
ATOM 667 N N . ALA A 1 86 ? -9.586 -2.834 23.085 1.00 91.06 86 ALA A N 1
ATOM 668 C CA . ALA A 1 86 ? -10.938 -2.424 22.714 1.00 91.06 86 ALA A CA 1
ATOM 669 C C . ALA A 1 86 ? -11.909 -3.616 22.724 1.00 91.06 86 ALA A C 1
ATOM 671 O O . ALA A 1 86 ? -13.011 -3.510 23.265 1.00 91.06 86 ALA A O 1
ATOM 672 N N . LYS A 1 87 ? -11.477 -4.774 22.205 1.00 92.25 87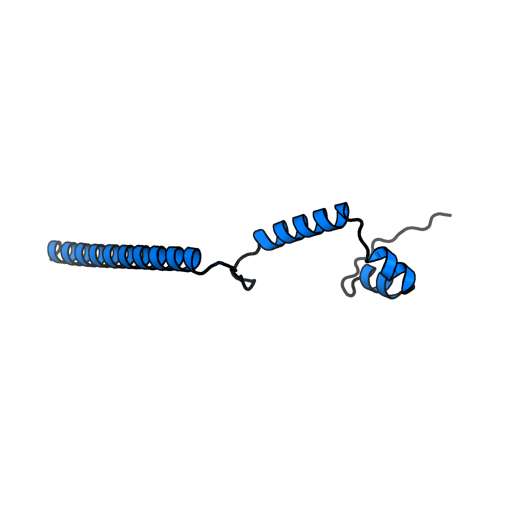 LYS A N 1
ATOM 673 C CA . LYS A 1 87 ? -12.246 -6.022 22.275 1.00 92.25 87 LYS A CA 1
ATOM 674 C C . LYS A 1 87 ? -12.489 -6.457 23.723 1.00 92.25 87 LYS A C 1
ATOM 676 O O . LYS A 1 87 ? -13.631 -6.739 24.069 1.00 92.25 87 LYS A O 1
ATOM 681 N N . GLN A 1 88 ? -11.451 -6.479 24.562 1.00 93.88 88 GLN A N 1
ATOM 682 C CA . GLN A 1 88 ? -11.570 -6.872 25.974 1.00 93.88 88 GLN A CA 1
ATOM 683 C C . GLN A 1 88 ? -12.564 -5.987 26.730 1.00 93.88 88 GLN A C 1
ATOM 685 O O . GLN A 1 88 ? -13.415 -6.483 27.464 1.00 93.88 88 GLN A O 1
ATOM 690 N N . ARG A 1 89 ? -12.507 -4.671 26.502 1.00 94.56 89 ARG A N 1
ATOM 691 C CA . ARG A 1 89 ? -13.456 -3.730 27.096 1.00 94.56 89 ARG A CA 1
ATOM 692 C C . ARG A 1 89 ? -14.892 -3.995 26.638 1.00 94.56 89 ARG A C 1
ATOM 694 O O . ARG A 1 89 ? -15.784 -4.033 27.477 1.00 94.56 89 ARG A O 1
ATOM 701 N N . LEU A 1 90 ? -15.110 -4.217 25.342 1.00 94.12 90 LEU A N 1
ATOM 702 C CA . LEU A 1 90 ? -16.436 -4.530 24.804 1.00 94.12 90 LEU A CA 1
ATOM 703 C C . LEU A 1 90 ? -17.005 -5.832 25.394 1.00 94.12 90 LEU A C 1
ATOM 705 O O . LEU A 1 90 ? -18.185 -5.897 25.729 1.00 94.12 90 LEU A O 1
ATOM 709 N N . GLU A 1 91 ? -16.184 -6.878 25.506 1.00 94.19 91 GLU A N 1
ATOM 710 C CA . GLU A 1 91 ? -16.586 -8.159 26.103 1.00 94.19 91 GLU A CA 1
ATOM 711 C C . GLU A 1 91 ? -16.954 -7.996 27.582 1.00 94.19 91 GLU A C 1
ATOM 713 O O . GLU A 1 91 ? -17.974 -8.524 28.028 1.00 94.19 91 GLU A O 1
ATOM 718 N N . PHE A 1 92 ? -16.177 -7.201 28.319 1.00 93.19 92 PHE A N 1
ATOM 719 C CA . PHE A 1 92 ? -16.468 -6.877 29.709 1.00 93.19 92 PHE A CA 1
ATOM 720 C C . PHE A 1 92 ? -17.785 -6.099 29.858 1.00 93.19 92 PHE A C 1
ATOM 722 O O . PHE A 1 92 ? -18.638 -6.493 30.651 1.00 93.19 92 PHE A O 1
ATOM 729 N N . GLU A 1 93 ? -17.999 -5.052 29.057 1.00 93.12 93 GLU A N 1
ATOM 730 C CA . GLU A 1 93 ? -19.237 -4.258 29.065 1.00 93.12 93 GLU A CA 1
ATOM 731 C C . GLU A 1 93 ? -20.475 -5.127 28.779 1.00 93.12 93 GLU A C 1
ATOM 733 O O . GLU A 1 93 ? -21.468 -5.029 29.499 1.00 93.12 93 GLU A O 1
ATOM 738 N N . LYS A 1 94 ? -20.393 -6.051 27.811 1.00 91.25 94 LYS A N 1
ATOM 739 C CA . LYS A 1 94 ? -21.464 -7.027 27.535 1.00 91.25 94 LYS A CA 1
ATOM 740 C C . LYS A 1 94 ? -21.729 -7.963 28.714 1.00 91.25 94 LYS A C 1
ATOM 742 O O . LYS A 1 94 ? -22.878 -8.274 29.014 1.00 91.25 94 LYS A O 1
ATOM 747 N N . SER A 1 95 ? -20.678 -8.432 29.388 1.00 90.31 95 SER A N 1
ATOM 748 C CA . SER A 1 95 ? -20.840 -9.306 30.557 1.00 90.31 95 SER A CA 1
ATOM 749 C C . SER A 1 95 ? -21.556 -8.595 31.712 1.00 90.31 95 SER A C 1
ATOM 751 O O . SER A 1 95 ? -22.409 -9.193 32.365 1.00 90.31 95 SER A O 1
ATOM 753 N N . LEU A 1 96 ? -21.279 -7.300 31.912 1.00 88.25 96 LEU A N 1
ATOM 754 C CA . LEU A 1 96 ? -21.939 -6.484 32.930 1.00 88.25 96 LEU A CA 1
ATOM 755 C C . LEU A 1 96 ? -23.390 -6.152 32.570 1.00 88.25 96 LEU A C 1
ATOM 757 O O . LEU A 1 96 ? -24.240 -6.175 33.456 1.00 88.25 96 LEU A O 1
ATOM 761 N N . SER A 1 97 ? -23.700 -5.878 31.298 1.00 82.50 97 SER A N 1
ATOM 762 C CA . SER A 1 97 ? -25.089 -5.648 30.879 1.00 82.50 97 SER A CA 1
ATOM 763 C C . SER A 1 97 ? -25.950 -6.894 31.085 1.00 82.50 97 SER A C 1
ATOM 765 O O . SER A 1 97 ? -27.046 -6.790 31.621 1.00 82.50 97 SER A O 1
ATOM 767 N N . HIS A 1 98 ? -25.425 -8.081 30.761 1.00 71.44 98 HIS A N 1
ATOM 768 C CA . HIS A 1 98 ? -26.122 -9.341 31.028 1.00 71.44 98 HIS A CA 1
ATOM 769 C C . HIS A 1 98 ? -26.309 -9.618 32.527 1.00 71.44 98 HIS A C 1
ATOM 771 O O . HIS A 1 98 ? -27.331 -10.174 32.913 1.00 71.44 98 HIS A O 1
ATOM 777 N N . ALA A 1 99 ? -25.359 -9.215 33.377 1.00 69.62 99 ALA A N 1
ATOM 778 C CA . ALA A 1 99 ? -25.490 -9.340 34.830 1.00 69.62 99 ALA A CA 1
ATOM 779 C C . ALA A 1 99 ? -26.477 -8.331 35.448 1.00 69.62 99 ALA A C 1
ATOM 781 O O . ALA A 1 99 ? -26.971 -8.570 36.542 1.00 69.62 99 ALA A O 1
ATOM 782 N N . SER A 1 100 ? -26.753 -7.209 34.775 1.00 65.31 100 SER A N 1
ATOM 783 C CA . SER A 1 100 ? -27.717 -6.193 35.221 1.00 65.31 100 SER A CA 1
ATOM 784 C C . SER A 1 100 ? -29.170 -6.515 34.843 1.00 65.31 100 SER A C 1
ATOM 786 O O . SER A 1 100 ? -30.075 -5.864 35.365 1.00 65.31 100 SER A O 1
ATOM 788 N N . GLU A 1 101 ? -29.400 -7.447 33.915 1.00 57.62 101 GLU A N 1
ATOM 789 C CA . GLU A 1 101 ? -30.735 -7.864 33.448 1.00 57.62 101 GLU A CA 1
ATOM 790 C C . GLU A 1 101 ? -31.235 -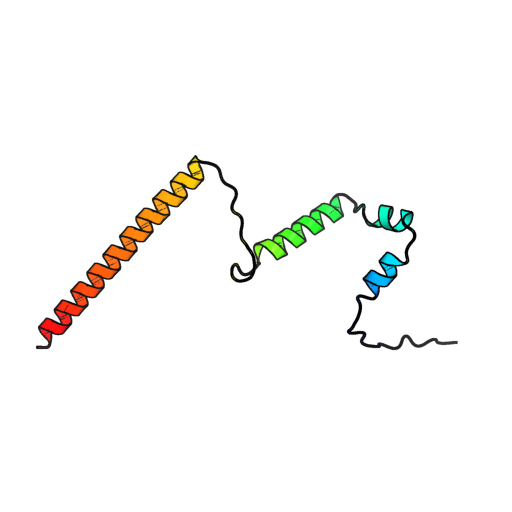9.169 34.103 1.00 57.62 101 GLU A C 1
ATOM 792 O O . GLU A 1 101 ? -32.375 -9.569 33.861 1.00 57.62 101 GLU A O 1
ATOM 797 N N . ALA A 1 102 ? -30.402 -9.817 34.925 1.00 52.19 102 ALA A N 1
ATOM 798 C CA . ALA A 1 102 ? -30.728 -11.007 35.717 1.00 52.19 102 ALA A CA 1
ATOM 799 C C . ALA A 1 102 ? -30.982 -10.644 37.188 1.00 52.19 102 ALA A C 1
ATOM 801 O O . ALA A 1 102 ? -31.887 -11.267 37.789 1.00 52.19 102 ALA A O 1
#

Organism: NCBI:txid671068

InterPro domains:
  IPR008479 Protein of unknown function DUF760 [PF05542] (16-96)

Foldseek 3Di:
DDDDPDDDDDDDDDVVVVVLVPDDPVVNVVVVDDDPVVVVVVVVVVCVVVVPDDCVPDDDDDDDDPVVVVVVVVVVVVVVVVVVVVVVVVVVVVVVVVVVVD